Protein AF-A0A914LSP2-F1 (afdb_monomer_lite)

InterPro domains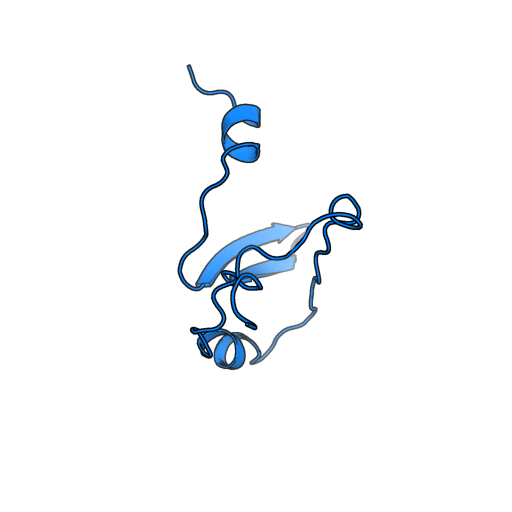:
  IPR001019 Guanine nucleotide binding protein, alpha subunit [PF00503] (3-72)
  IPR001019 Guanine nucleotide binding protein, alpha subunit [PR00318] (28-45)
  IPR001019 Guanine nucleotide binding protein, alpha subunit [PR00318] (50-73)
  IPR001019 Guanine nucleotide binding protein, alpha subunit [PS51882] (1-73)
  IPR001019 Guanine nucleotide binding protein, alpha subunit [PTHR10218] (3-71)
  IPR027417 P-loop containing nucleoside triphosphate hydrolase [G3DSA:3.40.50.300] (1-73)
  IPR027417 P-loop containing nucleoside triphosphate hydrolase [SSF52540] (10-70)

Foldseek 3Di:
DDDPVNVVPDDDFDDAKDWDWDDDPNDIDIDIDGTPDPPCPVVVVVPVPDPDDDDDDDPVCPVPDDPVPPDDD

Organism: Meloidogyne incognita (NCBI:txid6306)

Sequence (73 aa):
MCQQQDILMLRITTTGIIEVKFEIKGVNFRVFDVGRQRSEKKWIHCFDDVHAIIFVVALSEYDQVLFEDTRTV

pLDDT: mean 78.69, std 13.8, range [41.22, 95.69]

Secondary structure (DSSP, 8-state):
---HHHHHH---PPPSEEEEEEEETTEEEEEEEE---TT-GGGGGGGTT---------GGGTTPPPGGG----

Structure (mmCIF, N/CA/C/O backbone):
data_AF-A0A914LSP2-F1
#
_entry.id   AF-A0A914LSP2-F1
#
loop_
_atom_site.group_PDB
_atom_site.id
_atom_site.type_symbol
_atom_site.label_atom_id
_atom_site.label_alt_id
_atom_site.label_comp_id
_atom_site.label_asym_id
_atom_site.label_entity_id
_atom_site.label_seq_id
_atom_site.pdbx_PDB_ins_code
_atom_site.Cartn_x
_atom_site.Cartn_y
_atom_site.Cartn_z
_atom_site.occupancy
_atom_site.B_iso_or_equiv
_atom_site.auth_seq_id
_atom_site.auth_comp_id
_atom_site.auth_asym_id
_atom_site.auth_atom_id
_atom_site.pdbx_PDB_model_num
ATOM 1 N N . MET A 1 1 ? 9.896 27.001 -0.838 1.00 75.75 1 MET A N 1
ATOM 2 C CA . MET A 1 1 ? 8.862 26.508 0.097 1.00 75.75 1 MET A CA 1
ATOM 3 C C . MET A 1 1 ? 8.288 25.253 -0.546 1.00 75.75 1 MET A C 1
ATOM 5 O O . MET A 1 1 ? 7.882 25.357 -1.694 1.00 75.75 1 MET A O 1
ATOM 9 N N . CYS A 1 2 ? 8.391 24.091 0.101 1.00 79.88 2 CYS A N 1
ATOM 10 C CA . CYS A 1 2 ? 7.961 22.804 -0.465 1.00 79.88 2 CYS A CA 1
ATOM 11 C C . CYS A 1 2 ? 6.425 22.731 -0.474 1.00 79.88 2 CYS A C 1
ATOM 13 O O . CYS A 1 2 ? 5.811 22.999 0.560 1.00 79.88 2 CYS A O 1
ATOM 15 N N . GLN A 1 3 ? 5.817 22.432 -1.622 1.00 90.62 3 GLN A N 1
ATOM 16 C CA . GLN A 1 3 ? 4.368 22.287 -1.778 1.00 90.62 3 GLN A CA 1
ATOM 17 C C . GLN A 1 3 ? 3.937 20.842 -1.487 1.00 90.62 3 GLN A C 1
ATOM 19 O O . GLN A 1 3 ? 4.734 19.913 -1.572 1.00 90.62 3 GLN A O 1
ATOM 24 N N . GLN A 1 4 ? 2.654 20.615 -1.187 1.00 90.75 4 GLN A N 1
ATOM 25 C CA . GLN A 1 4 ? 2.139 19.257 -0.933 1.00 90.75 4 GLN A CA 1
ATOM 26 C C . GLN A 1 4 ? 2.352 18.311 -2.125 1.00 90.75 4 GLN A C 1
ATOM 28 O O . GLN A 1 4 ? 2.641 17.134 -1.931 1.00 90.75 4 GLN A O 1
ATOM 33 N N . GLN A 1 5 ? 2.268 18.837 -3.350 1.00 90.06 5 GLN A N 1
ATOM 34 C CA . GLN A 1 5 ? 2.524 18.065 -4.564 1.00 90.06 5 GLN A CA 1
ATOM 35 C C . GLN A 1 5 ? 3.971 17.568 -4.636 1.00 90.06 5 GLN A C 1
ATOM 37 O O . GLN A 1 5 ? 4.208 16.444 -5.070 1.00 90.06 5 GLN A O 1
ATOM 42 N N . ASP A 1 6 ? 4.928 18.372 -4.170 1.00 91.38 6 ASP A N 1
ATOM 43 C CA . ASP A 1 6 ? 6.338 17.988 -4.163 1.00 91.38 6 ASP A CA 1
ATOM 44 C C . ASP A 1 6 ? 6.540 16.770 -3.255 1.00 91.38 6 ASP A C 1
ATOM 46 O O . ASP A 1 6 ? 7.216 15.824 -3.643 1.00 91.38 6 ASP A O 1
ATOM 50 N N . ILE A 1 7 ? 5.874 16.739 -2.093 1.00 89.38 7 ILE A N 1
ATOM 51 C CA . ILE A 1 7 ? 5.928 15.614 -1.146 1.00 89.38 7 ILE A CA 1
ATOM 52 C C . ILE A 1 7 ? 5.418 14.319 -1.792 1.00 89.38 7 ILE A C 1
ATOM 54 O O . ILE A 1 7 ? 6.028 13.270 -1.608 1.00 89.38 7 ILE A O 1
ATOM 58 N N . LEU A 1 8 ? 4.334 14.391 -2.571 1.00 87.25 8 LEU A N 1
ATOM 59 C CA . LEU A 1 8 ? 3.747 13.227 -3.247 1.00 87.25 8 LEU A CA 1
ATOM 60 C C . LEU A 1 8 ? 4.625 12.690 -4.387 1.00 87.25 8 LEU A C 1
ATOM 62 O O . LEU A 1 8 ? 4.595 11.496 -4.673 1.00 87.25 8 LEU A O 1
ATOM 66 N N . MET A 1 9 ? 5.395 13.562 -5.040 1.00 87.88 9 MET A N 1
ATOM 67 C CA . MET A 1 9 ? 6.264 13.202 -6.165 1.00 87.88 9 MET A CA 1
ATOM 68 C C . MET A 1 9 ? 7.651 12.713 -5.721 1.00 87.88 9 MET A C 1
ATOM 70 O O . MET A 1 9 ? 8.423 12.218 -6.546 1.00 87.88 9 MET A O 1
ATOM 74 N N . LEU A 1 10 ? 7.997 12.849 -4.435 1.00 88.12 10 LEU A N 1
ATOM 75 C CA . LEU A 1 10 ? 9.271 12.374 -3.905 1.00 88.12 10 LEU A CA 1
ATOM 76 C C . LEU A 1 10 ? 9.335 10.843 -3.926 1.00 88.12 10 LEU A C 1
ATOM 78 O O . LEU A 1 10 ? 8.537 10.148 -3.301 1.00 88.12 10 LEU A O 1
ATOM 82 N N . ARG A 1 11 ? 10.358 10.309 -4.598 1.00 82.50 11 ARG A N 1
ATOM 83 C CA . ARG A 1 11 ? 10.633 8.869 -4.644 1.00 82.50 11 ARG A CA 1
ATOM 84 C C . ARG A 1 11 ? 11.567 8.470 -3.506 1.00 82.50 11 ARG A C 1
ATOM 86 O O . ARG A 1 11 ? 12.781 8.402 -3.683 1.00 82.50 11 ARG A O 1
ATOM 93 N N . ILE A 1 12 ? 10.990 8.203 -2.339 1.00 80.31 12 ILE A N 1
ATOM 94 C CA . ILE A 1 12 ? 11.702 7.655 -1.180 1.00 80.31 12 ILE A CA 1
ATOM 95 C C . ILE A 1 12 ? 11.259 6.207 -0.999 1.00 80.31 12 ILE A C 1
ATOM 97 O O . ILE A 1 12 ? 10.074 5.922 -0.859 1.00 80.31 12 ILE A O 1
ATOM 101 N N . THR A 1 13 ? 12.211 5.276 -1.019 1.00 76.06 13 THR A N 1
ATOM 102 C CA . THR A 1 13 ? 11.924 3.866 -0.749 1.00 76.06 13 THR A CA 1
ATOM 103 C C . THR A 1 13 ? 11.564 3.690 0.720 1.00 76.06 13 THR A C 1
ATOM 105 O O . THR A 1 13 ? 12.379 3.983 1.595 1.00 76.06 13 THR A O 1
ATOM 108 N N . THR A 1 14 ? 10.367 3.182 0.993 1.00 73.94 14 THR A N 1
ATOM 109 C CA . THR A 1 14 ? 9.945 2.790 2.339 1.00 73.94 14 THR A CA 1
ATOM 110 C C . THR A 1 14 ? 10.764 1.591 2.813 1.00 73.94 14 THR A C 1
ATOM 112 O O . THR A 1 14 ? 10.822 0.565 2.131 1.00 73.94 14 THR A O 1
ATOM 115 N N . THR A 1 15 ? 11.382 1.708 3.986 1.00 73.75 15 THR A N 1
ATOM 116 C CA . THR A 1 15 ? 12.060 0.607 4.676 1.00 73.75 15 THR A CA 1
ATOM 117 C C . THR A 1 15 ? 11.179 0.122 5.830 1.00 73.75 15 THR A C 1
ATOM 119 O O . THR A 1 15 ? 10.792 0.910 6.692 1.00 73.75 15 THR A O 1
ATOM 122 N N . GLY A 1 16 ? 10.837 -1.169 5.861 1.00 73.94 16 GLY A N 1
ATOM 123 C CA . GLY A 1 16 ? 9.963 -1.740 6.888 1.00 73.94 16 GLY A CA 1
ATOM 124 C C . GLY A 1 16 ? 8.459 -1.552 6.648 1.00 73.94 16 GLY A C 1
ATOM 125 O O . GLY A 1 16 ? 7.989 -1.472 5.512 1.00 73.94 16 GLY A O 1
ATOM 126 N N . ILE A 1 17 ? 7.703 -1.556 7.752 1.00 78.25 17 ILE A N 1
ATOM 127 C CA . ILE A 1 17 ? 6.236 -1.471 7.788 1.00 78.25 17 ILE A CA 1
ATOM 128 C C . ILE A 1 17 ? 5.846 -0.140 8.428 1.00 78.25 17 ILE A C 1
ATOM 130 O O . ILE A 1 17 ? 6.257 0.144 9.555 1.00 78.25 17 ILE A O 1
ATOM 134 N N . ILE A 1 18 ? 5.038 0.652 7.730 1.00 83.38 18 ILE A N 1
ATOM 135 C CA . ILE A 1 18 ? 4.488 1.915 8.225 1.00 83.38 18 ILE A CA 1
ATOM 136 C C . ILE A 1 18 ? 3.002 1.703 8.511 1.00 83.38 18 ILE A C 1
ATOM 138 O O . ILE A 1 18 ? 2.268 1.207 7.662 1.00 83.38 18 ILE A O 1
ATOM 142 N N . GLU A 1 19 ? 2.548 2.081 9.705 1.00 85.94 19 GLU A N 1
ATOM 143 C CA . GLU A 1 19 ? 1.132 2.044 10.079 1.00 85.94 19 GLU A CA 1
ATOM 144 C C . GLU A 1 19 ? 0.541 3.457 10.049 1.00 85.94 19 GLU A C 1
ATOM 146 O O . GLU A 1 19 ? 1.070 4.377 10.674 1.00 85.94 19 GLU A O 1
ATOM 151 N N . VAL A 1 20 ? -0.596 3.615 9.374 1.00 90.06 20 VAL A N 1
ATOM 152 C CA . VAL A 1 20 ? -1.389 4.845 9.366 1.00 90.06 20 VAL A CA 1
ATOM 153 C C . VAL A 1 20 ? -2.775 4.544 9.924 1.00 90.06 20 VAL A C 1
ATOM 155 O O . VAL A 1 20 ? -3.450 3.615 9.481 1.00 90.06 20 VAL A O 1
ATOM 158 N N . LYS A 1 21 ? -3.210 5.343 10.901 1.00 92.62 21 LYS A N 1
ATOM 159 C CA . LYS A 1 21 ? -4.530 5.234 11.530 1.00 92.62 21 LYS A CA 1
ATOM 160 C C . LYS A 1 21 ? -5.343 6.474 11.211 1.00 92.62 21 LYS A C 1
ATOM 162 O O . LYS A 1 21 ? -4.865 7.585 11.426 1.00 92.62 21 LYS A O 1
ATOM 167 N N . PHE A 1 22 ? -6.558 6.288 10.720 1.00 94.56 22 PHE A N 1
ATOM 168 C CA . PHE A 1 22 ? -7.475 7.390 10.450 1.00 94.56 22 PHE A CA 1
ATOM 169 C C . PHE A 1 22 ? -8.927 6.927 10.558 1.00 94.56 22 PHE A C 1
ATOM 171 O O . PHE A 1 22 ? -9.219 5.738 10.466 1.00 94.56 22 PHE A O 1
ATOM 178 N N . GLU A 1 23 ? -9.842 7.870 10.743 1.00 95.69 23 GLU A N 1
ATOM 179 C CA . GLU A 1 23 ? -11.274 7.601 10.844 1.00 95.69 23 GLU A CA 1
ATOM 180 C C . GLU A 1 23 ? -11.997 8.140 9.606 1.00 95.69 23 GLU A C 1
ATOM 182 O O . GLU A 1 23 ? -11.779 9.280 9.194 1.00 95.69 23 GLU A O 1
ATOM 187 N N . ILE A 1 24 ? -12.876 7.331 9.010 1.00 94.19 24 ILE A N 1
ATOM 188 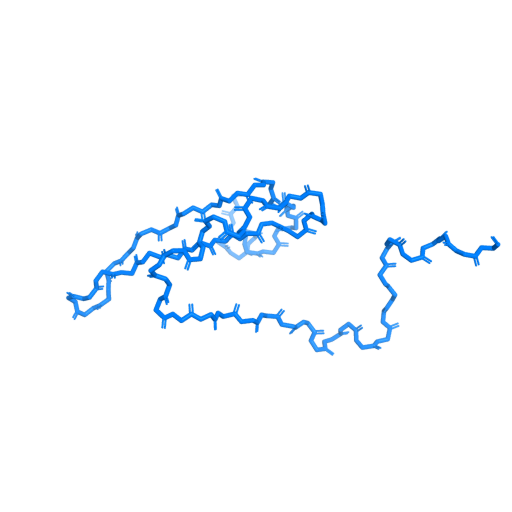C CA . ILE A 1 24 ? -13.781 7.768 7.942 1.00 94.19 24 ILE A CA 1
ATOM 189 C C . ILE A 1 24 ? -15.202 7.385 8.337 1.00 94.19 24 ILE A C 1
ATOM 191 O O . ILE A 1 24 ? -15.515 6.205 8.472 1.00 94.19 24 ILE A O 1
ATOM 195 N N . LYS A 1 25 ? -16.086 8.383 8.463 1.00 95.50 25 LYS A N 1
ATOM 196 C CA . LYS A 1 25 ? -17.522 8.187 8.741 1.00 95.50 25 LYS A CA 1
ATOM 197 C C . LYS A 1 25 ? -17.788 7.320 9.990 1.00 95.50 25 LYS A C 1
ATOM 199 O O . LYS A 1 25 ? -18.669 6.465 9.956 1.00 95.50 25 LYS A O 1
ATOM 204 N N . GLY A 1 26 ? -17.028 7.510 11.072 1.00 93.00 26 GLY A N 1
ATOM 205 C CA . GLY A 1 26 ? -17.183 6.725 12.305 1.00 93.00 26 GLY A CA 1
ATOM 206 C C . GLY A 1 26 ? -16.497 5.357 12.290 1.00 93.00 26 GLY A C 1
ATOM 207 O O . GLY A 1 26 ? -16.570 4.629 13.276 1.00 93.00 26 GLY A O 1
ATOM 208 N N . VAL A 1 27 ? -15.843 4.982 11.186 1.00 92.62 27 VAL A N 1
ATOM 209 C CA . VAL A 1 27 ? -15.118 3.714 11.057 1.00 92.62 27 VAL A CA 1
ATOM 210 C C . VAL A 1 27 ? -13.621 3.979 11.150 1.00 92.62 27 VAL A C 1
ATOM 212 O O . VAL A 1 27 ? -13.074 4.781 10.393 1.00 92.62 27 VAL A O 1
ATOM 215 N N . ASN A 1 28 ? -12.958 3.283 12.073 1.00 93.25 28 ASN A N 1
ATOM 216 C CA . ASN A 1 28 ? -11.511 3.348 12.246 1.00 93.25 28 ASN A CA 1
ATOM 217 C C . ASN A 1 28 ? -10.809 2.456 11.221 1.00 93.25 28 ASN A C 1
ATOM 219 O O . ASN A 1 28 ? -11.034 1.248 11.182 1.00 93.25 28 ASN A O 1
ATOM 223 N N . PHE A 1 29 ? -9.916 3.048 10.438 1.00 92.50 29 PHE A N 1
ATOM 224 C CA . PHE A 1 29 ? -9.058 2.359 9.488 1.00 92.50 29 PHE A CA 1
ATOM 225 C C . PHE A 1 29 ? -7.628 2.306 10.012 1.00 92.50 29 PHE A C 1
ATOM 227 O O . PHE A 1 29 ? -7.092 3.283 10.542 1.00 92.50 29 PHE A O 1
ATOM 234 N N . ARG A 1 30 ? -7.005 1.143 9.830 1.00 90.75 30 ARG A N 1
ATOM 235 C CA . ARG A 1 30 ? -5.582 0.907 10.065 1.00 90.75 30 ARG A CA 1
ATOM 236 C C . ARG A 1 30 ? -4.995 0.404 8.756 1.00 90.75 30 ARG A C 1
ATOM 238 O O . ARG A 1 30 ? -5.339 -0.686 8.310 1.00 90.75 30 ARG A O 1
ATOM 245 N N . VAL A 1 31 ? -4.173 1.228 8.118 1.00 89.38 31 VAL A N 1
ATOM 246 C CA . VAL A 1 31 ? -3.517 0.908 6.850 1.00 89.38 31 VAL A CA 1
ATOM 247 C C . VAL A 1 31 ? -2.053 0.624 7.128 1.00 89.38 31 VAL A C 1
ATOM 249 O O . VAL A 1 31 ? -1.381 1.414 7.787 1.00 89.38 31 VAL A O 1
ATOM 252 N N . PHE A 1 32 ? -1.574 -0.502 6.615 1.00 86.38 32 PHE A N 1
ATOM 253 C CA . PHE A 1 32 ? -0.176 -0.893 6.690 1.00 86.38 32 PHE A CA 1
ATOM 254 C C . PHE A 1 32 ?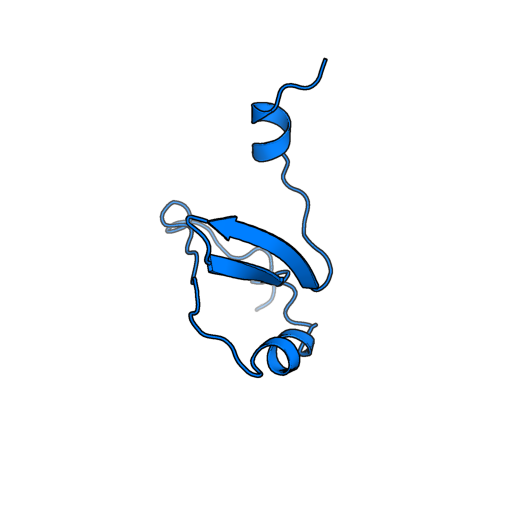 0.438 -0.762 5.300 1.00 86.38 32 PHE A C 1
ATOM 256 O O . PHE A 1 32 ? 0.010 -1.447 4.373 1.00 86.38 32 PHE A O 1
ATOM 263 N N . ASP A 1 33 ? 1.418 0.125 5.163 1.00 85.12 33 ASP A N 1
ATOM 264 C CA . ASP A 1 33 ? 2.263 0.211 3.977 1.00 85.12 33 ASP A CA 1
ATOM 265 C C . ASP A 1 33 ? 3.512 -0.639 4.208 1.00 85.12 33 ASP A C 1
ATOM 267 O O . ASP A 1 33 ? 4.225 -0.481 5.204 1.00 85.12 33 ASP A O 1
ATOM 271 N N . VAL A 1 34 ? 3.732 -1.596 3.315 1.00 79.25 34 VAL A N 1
ATOM 272 C CA . VAL A 1 34 ? 4.792 -2.592 3.429 1.00 79.25 34 VAL A CA 1
ATOM 273 C C . VAL A 1 34 ? 5.780 -2.346 2.303 1.00 79.25 34 VAL A C 1
ATOM 275 O O . VAL A 1 34 ? 5.460 -2.527 1.126 1.00 79.25 34 VAL A O 1
ATOM 278 N N . GLY A 1 35 ? 7.005 -1.974 2.674 1.00 71.12 35 GLY A N 1
ATOM 279 C CA . GLY A 1 35 ? 8.071 -1.723 1.718 1.00 71.12 35 GLY A CA 1
ATOM 280 C C . GLY A 1 35 ? 8.410 -2.935 0.849 1.00 71.12 35 GLY A C 1
ATOM 281 O O . GLY A 1 35 ? 8.372 -4.092 1.267 1.00 71.12 35 GLY A O 1
ATOM 282 N N . ARG A 1 36 ? 8.788 -2.650 -0.398 1.00 65.06 36 ARG A N 1
ATOM 283 C CA . ARG A 1 36 ? 8.988 -3.634 -1.471 1.00 65.06 36 ARG A CA 1
ATOM 284 C C . ARG A 1 36 ? 10.365 -4.312 -1.442 1.00 65.06 36 ARG A C 1
ATOM 286 O O . ARG A 1 36 ? 10.931 -4.568 -2.499 1.00 65.06 36 ARG A O 1
ATOM 293 N N . GLN A 1 37 ? 10.931 -4.603 -0.270 1.00 54.34 37 GLN A N 1
ATOM 294 C CA . GLN A 1 37 ? 12.200 -5.332 -0.196 1.00 54.34 37 GLN A CA 1
ATOM 295 C C . GLN A 1 37 ? 11.938 -6.829 -0.005 1.00 54.34 37 GLN A C 1
ATOM 297 O O . GLN A 1 37 ? 11.449 -7.263 1.037 1.00 54.34 37 GLN A O 1
ATOM 302 N N . ARG A 1 38 ? 12.316 -7.639 -1.008 1.00 55.09 38 ARG A N 1
ATOM 303 C CA . ARG A 1 38 ? 12.188 -9.117 -1.022 1.00 55.09 38 ARG A CA 1
ATOM 304 C C . ARG A 1 38 ? 12.767 -9.809 0.227 1.00 55.09 38 ARG A C 1
ATOM 306 O O . ARG A 1 38 ? 12.412 -10.949 0.517 1.00 55.09 38 ARG A O 1
ATOM 313 N N . SER A 1 39 ? 13.639 -9.126 0.969 1.00 54.62 39 SER A N 1
ATOM 314 C CA . SER A 1 39 ? 14.282 -9.596 2.200 1.00 54.62 39 SER A CA 1
ATOM 315 C C . SER A 1 39 ? 13.390 -9.554 3.445 1.00 54.62 39 SER A C 1
ATOM 317 O O . SER A 1 39 ? 13.716 -10.194 4.444 1.00 54.62 39 SER A O 1
ATOM 319 N N . GLU A 1 40 ? 12.281 -8.815 3.437 1.00 54.03 40 GLU A N 1
ATOM 320 C CA . GLU A 1 40 ? 11.480 -8.610 4.642 1.00 54.03 40 GLU A CA 1
ATOM 321 C C . GLU A 1 40 ? 10.255 -9.520 4.651 1.00 54.03 40 GLU A C 1
ATOM 323 O O . GLU A 1 40 ? 9.143 -9.077 4.412 1.00 54.03 40 GLU A O 1
ATOM 328 N N . LYS A 1 41 ? 10.424 -10.790 5.054 1.00 56.28 41 LYS A N 1
ATOM 329 C CA . LYS A 1 41 ? 9.313 -11.703 5.425 1.00 56.28 41 LYS A CA 1
ATOM 330 C C . LYS A 1 41 ? 8.454 -11.200 6.610 1.00 56.28 41 LYS A C 1
ATOM 332 O O . LYS A 1 41 ? 7.576 -11.919 7.074 1.00 56.28 41 LYS A O 1
ATOM 337 N N . LYS A 1 42 ? 8.680 -9.970 7.092 1.00 58.72 42 LYS A N 1
ATOM 338 C CA . LYS A 1 42 ? 7.941 -9.325 8.188 1.00 58.72 42 LYS A CA 1
ATOM 339 C C . LYS A 1 42 ? 6.476 -9.055 7.841 1.00 58.72 42 LYS A C 1
ATOM 341 O O . LYS A 1 42 ? 5.645 -9.058 8.739 1.00 58.72 42 LYS A O 1
ATOM 346 N N . TRP A 1 43 ? 6.161 -8.888 6.555 1.00 61.03 43 TRP A N 1
ATOM 347 C CA . TRP A 1 43 ? 4.800 -8.640 6.073 1.00 61.03 43 TRP A CA 1
ATOM 348 C C . TRP A 1 43 ? 3.809 -9.746 6.447 1.00 61.03 43 TRP A C 1
ATOM 350 O O . TRP A 1 43 ? 2.668 -9.433 6.750 1.00 61.03 43 TRP A O 1
ATOM 360 N N . ILE A 1 44 ? 4.243 -11.012 6.518 1.00 63.19 44 ILE A N 1
ATOM 361 C CA . ILE A 1 44 ? 3.375 -12.155 6.861 1.00 63.19 44 ILE A CA 1
ATOM 362 C C . ILE A 1 44 ? 2.777 -12.002 8.269 1.00 63.19 44 ILE A C 1
ATOM 364 O O . ILE A 1 44 ? 1.642 -12.403 8.498 1.00 63.19 44 ILE A O 1
ATOM 368 N N . HIS A 1 45 ? 3.495 -11.371 9.201 1.00 61.94 45 HIS A N 1
ATOM 369 C CA . HIS A 1 45 ? 2.981 -11.113 10.550 1.00 61.94 45 HIS A CA 1
ATOM 370 C C . HIS A 1 45 ? 1.979 -9.949 10.606 1.00 61.94 45 HIS A C 1
ATOM 372 O O . HIS A 1 45 ? 1.253 -9.830 11.586 1.00 61.94 45 HIS A O 1
ATOM 378 N N . CYS A 1 46 ? 1.901 -9.114 9.565 1.00 60.72 46 CYS A N 1
ATOM 379 C CA . CYS A 1 46 ? 0.890 -8.061 9.440 1.00 60.72 46 CYS A CA 1
ATOM 380 C C . CYS A 1 46 ? -0.443 -8.569 8.873 1.00 60.72 46 CYS A C 1
ATOM 382 O O . CYS A 1 46 ? -1.374 -7.779 8.772 1.00 60.72 46 CYS A O 1
ATOM 384 N N . PHE A 1 47 ? -0.540 -9.850 8.488 1.00 65.88 47 PHE A N 1
ATOM 385 C CA . PHE A 1 47 ? -1.766 -10.447 7.940 1.00 65.88 47 PHE A CA 1
ATOM 386 C C . PHE A 1 47 ? -2.746 -10.967 8.991 1.00 65.88 47 PHE A C 1
ATOM 388 O O . PHE A 1 47 ? -3.811 -11.462 8.622 1.00 65.88 47 PHE A O 1
ATOM 395 N N . ASP A 1 48 ? -2.420 -10.857 10.278 1.00 67.00 48 ASP A N 1
ATOM 396 C CA . ASP A 1 48 ? -3.362 -11.216 11.332 1.00 67.00 48 ASP A CA 1
ATOM 397 C C . ASP A 1 48 ? -4.463 -10.140 11.409 1.00 67.00 48 ASP A C 1
ATOM 399 O O . ASP A 1 48 ? -4.170 -8.960 11.600 1.00 67.00 48 ASP A O 1
ATOM 403 N N . ASP A 1 49 ? -5.720 -10.543 11.198 1.00 72.62 49 ASP A N 1
ATOM 404 C CA . ASP A 1 49 ? -6.921 -9.683 11.221 1.00 72.62 49 ASP A CA 1
ATOM 405 C C . ASP A 1 49 ? -7.024 -8.591 10.118 1.00 72.62 49 ASP A C 1
ATOM 407 O O . ASP A 1 49 ? -7.618 -7.518 10.289 1.00 72.62 49 ASP A O 1
ATOM 411 N N . VAL A 1 50 ? -6.468 -8.851 8.927 1.00 82.06 50 VAL A N 1
ATOM 412 C CA . VAL A 1 50 ? -6.636 -7.951 7.770 1.00 82.06 50 VAL A CA 1
ATOM 413 C C . VAL A 1 50 ? -8.034 -8.087 7.164 1.00 82.06 50 VAL A C 1
ATOM 415 O O . VAL A 1 50 ? -8.438 -9.154 6.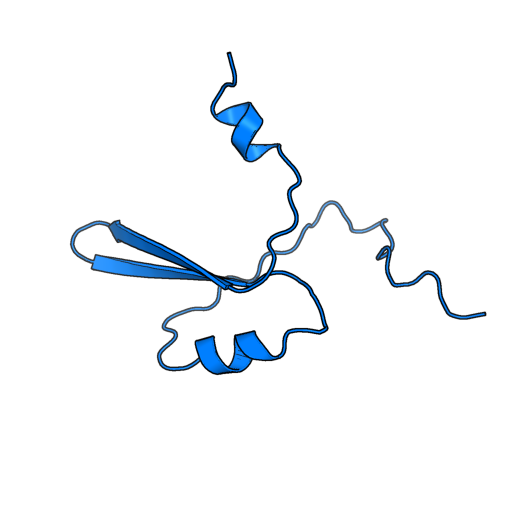710 1.00 82.06 50 VAL A O 1
ATOM 418 N N . HIS A 1 51 ? -8.748 -6.965 7.075 1.00 86.75 51 HIS A N 1
ATOM 419 C CA . HIS A 1 51 ? -10.098 -6.912 6.506 1.00 86.75 51 HIS A CA 1
ATOM 420 C C . HIS A 1 51 ? -10.101 -6.856 4.968 1.00 86.75 51 HIS A C 1
ATOM 422 O O . HIS A 1 51 ? -11.048 -7.315 4.332 1.00 86.75 51 HIS A O 1
ATOM 428 N N . ALA A 1 52 ? -9.065 -6.2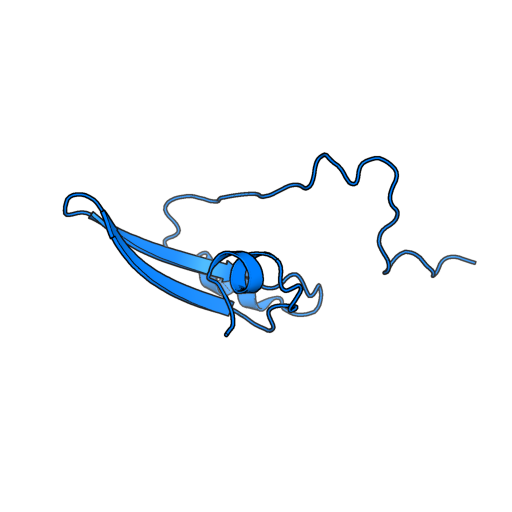69 4.358 1.00 88.31 52 ALA A N 1
ATOM 429 C CA . ALA A 1 52 ? -8.940 -6.126 2.909 1.00 88.31 52 ALA A CA 1
ATOM 430 C C . ALA A 1 52 ? -7.477 -5.925 2.481 1.00 88.31 52 ALA A C 1
ATOM 432 O O . ALA A 1 52 ? -6.674 -5.371 3.228 1.00 88.31 52 ALA A O 1
ATOM 433 N N . ILE A 1 53 ? -7.154 -6.323 1.247 1.00 87.06 53 ILE A N 1
ATOM 434 C CA . ILE A 1 53 ? -5.834 -6.135 0.629 1.00 87.06 53 ILE A CA 1
ATOM 435 C C . ILE A 1 53 ? -5.972 -5.155 -0.535 1.00 87.06 53 ILE A C 1
ATOM 437 O O . ILE A 1 53 ? -6.821 -5.340 -1.406 1.00 87.06 53 ILE A O 1
ATOM 441 N N . ILE A 1 54 ? -5.106 -4.141 -0.577 1.00 88.94 54 ILE A N 1
ATOM 442 C CA . ILE A 1 54 ? -4.984 -3.221 -1.711 1.00 88.94 54 ILE A CA 1
ATOM 443 C C . ILE A 1 54 ? -3.709 -3.586 -2.468 1.00 88.94 54 ILE A C 1
ATOM 445 O O . ILE A 1 54 ? -2.605 -3.396 -1.966 1.00 88.94 54 ILE A O 1
ATOM 449 N N . PHE A 1 55 ? -3.861 -4.125 -3.677 1.00 86.44 55 PHE A N 1
ATOM 450 C CA . PHE A 1 55 ? -2.735 -4.465 -4.544 1.00 86.44 55 PHE A CA 1
ATOM 451 C C . PHE A 1 55 ? -2.546 -3.380 -5.606 1.00 86.44 55 PHE A C 1
ATOM 453 O O . PHE A 1 55 ? -3.416 -3.174 -6.451 1.00 86.44 55 PHE A O 1
ATOM 460 N N . VAL A 1 56 ? -1.416 -2.672 -5.550 1.00 87.06 56 VAL A N 1
ATOM 461 C CA . VAL A 1 56 ? -1.101 -1.560 -6.458 1.00 87.06 56 VAL A CA 1
ATOM 462 C C . VAL A 1 56 ? -0.141 -2.035 -7.547 1.00 87.06 56 VAL A C 1
ATOM 464 O O . VAL A 1 56 ? 0.914 -2.597 -7.254 1.00 87.06 56 VAL A O 1
ATOM 467 N N . VAL A 1 57 ? -0.499 -1.786 -8.809 1.00 87.44 57 VAL A N 1
ATOM 468 C CA . VAL A 1 57 ? 0.310 -2.127 -9.989 1.00 87.44 57 VAL A CA 1
ATOM 469 C C . VAL A 1 57 ? 0.510 -0.883 -10.845 1.00 87.44 57 VAL A C 1
ATOM 471 O O . VAL A 1 57 ? -0.450 -0.184 -11.167 1.00 87.44 57 VAL A O 1
ATOM 474 N N . ALA A 1 58 ? 1.754 -0.623 -11.243 1.00 88.88 58 ALA A N 1
ATOM 475 C CA . ALA A 1 58 ? 2.077 0.438 -12.183 1.00 88.88 58 ALA A CA 1
ATOM 476 C C . ALA A 1 58 ? 1.821 -0.042 -13.622 1.00 88.88 58 ALA A C 1
ATOM 478 O O . ALA A 1 58 ? 2.626 -0.760 -14.206 1.00 88.88 58 ALA A O 1
ATOM 479 N N . LEU A 1 59 ? 0.687 0.355 -14.205 1.00 90.19 59 LEU A N 1
ATOM 480 C CA . LEU A 1 59 ? 0.331 -0.006 -15.588 1.00 90.19 59 LEU A CA 1
ATOM 481 C C . LEU A 1 59 ? 1.254 0.638 -16.633 1.00 90.19 59 LEU A C 1
ATOM 483 O O . LEU A 1 59 ? 1.408 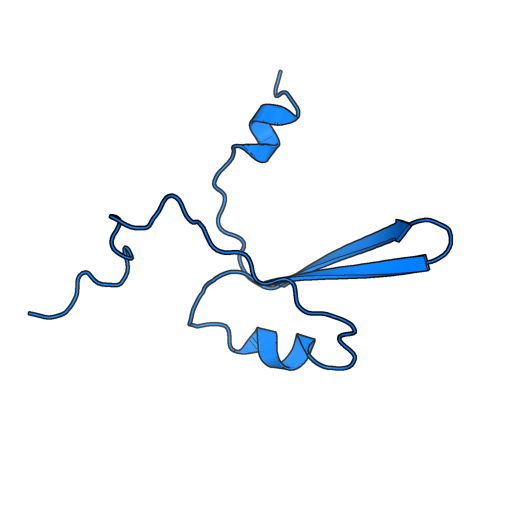0.122 -17.734 1.00 90.19 59 LEU A O 1
ATOM 487 N N . SER A 1 60 ? 1.872 1.766 -16.285 1.00 92.12 60 SER A N 1
ATOM 488 C CA . SER A 1 60 ? 2.811 2.489 -17.144 1.00 92.12 60 SER A CA 1
ATOM 489 C C . SER A 1 60 ? 4.181 1.822 -17.262 1.00 92.12 60 SER A C 1
ATOM 491 O O . SER A 1 60 ? 4.971 2.246 -18.092 1.00 92.12 60 SER A O 1
ATOM 493 N N . GLU A 1 61 ? 4.486 0.819 -16.437 1.00 88.12 61 GLU A N 1
ATOM 494 C CA . GLU A 1 61 ? 5.785 0.128 -16.424 1.00 88.12 61 GLU A CA 1
ATOM 495 C C . GLU A 1 61 ? 5.787 -1.129 -17.317 1.00 88.12 61 GLU A C 1
ATOM 497 O O . GLU A 1 61 ? 6.620 -2.012 -17.142 1.00 88.12 61 GLU A O 1
ATOM 502 N N . TYR A 1 62 ? 4.853 -1.239 -18.271 1.00 86.38 62 TYR A N 1
ATOM 503 C CA . TYR A 1 62 ? 4.681 -2.440 -19.102 1.00 86.38 62 TYR A CA 1
ATOM 504 C C . TYR A 1 62 ? 5.896 -2.769 -19.989 1.00 86.38 62 TYR A C 1
ATOM 506 O O . TYR A 1 62 ? 6.105 -3.932 -20.329 1.00 86.38 62 TYR A O 1
ATOM 514 N N . ASP A 1 63 ? 6.674 -1.757 -20.374 1.00 89.38 63 ASP A N 1
ATOM 515 C CA . ASP A 1 63 ? 7.875 -1.851 -21.207 1.00 89.38 63 ASP A CA 1
ATOM 516 C C . ASP A 1 63 ? 9.175 -1.700 -20.397 1.00 89.38 63 ASP A C 1
ATOM 518 O O . ASP A 1 63 ? 10.263 -1.615 -20.971 1.00 89.38 63 ASP A O 1
ATOM 522 N N . GLN A 1 64 ? 9.080 -1.680 -19.063 1.00 86.62 64 GLN A N 1
ATOM 523 C CA . GLN A 1 64 ? 10.222 -1.531 -18.166 1.00 86.62 64 GLN A CA 1
ATOM 524 C C . GLN A 1 64 ? 10.658 -2.873 -17.581 1.00 86.62 64 GLN A C 1
ATOM 526 O O . GLN A 1 64 ? 9.860 -3.777 -17.339 1.00 86.62 64 GLN A O 1
ATOM 531 N N . VAL A 1 65 ? 11.957 -2.981 -17.308 1.00 82.12 65 VAL A N 1
ATOM 532 C CA . VAL A 1 65 ? 12.544 -4.131 -16.618 1.00 82.12 65 VAL A CA 1
ATOM 533 C C . VAL A 1 65 ? 12.738 -3.819 -15.141 1.00 82.12 65 VAL A C 1
ATOM 535 O O . VAL A 1 65 ? 13.043 -2.687 -14.755 1.00 82.12 65 VAL A O 1
ATOM 538 N N . LEU A 1 66 ? 12.588 -4.837 -14.296 1.00 79.62 66 LEU A N 1
ATOM 539 C CA . LEU A 1 66 ? 12.927 -4.709 -12.886 1.00 79.62 66 LEU A CA 1
ATOM 540 C C . LEU A 1 66 ? 14.433 -4.456 -12.766 1.00 79.62 66 LEU A C 1
ATOM 542 O O . LEU A 1 66 ? 15.238 -5.196 -13.324 1.00 79.62 66 LEU A O 1
ATOM 546 N N . PHE A 1 67 ? 14.826 -3.447 -11.986 1.00 71.50 67 PHE A N 1
ATOM 547 C CA . PHE A 1 67 ? 16.240 -3.140 -11.726 1.00 71.50 67 PHE A CA 1
ATOM 548 C C . PHE A 1 67 ? 17.023 -4.362 -11.197 1.00 71.50 67 PHE A C 1
ATOM 550 O O . PHE A 1 67 ? 18.206 -4.549 -11.484 1.00 71.50 67 PHE A O 1
ATOM 557 N N . GLU A 1 68 ? 16.338 -5.228 -10.449 1.00 68.12 68 GLU A N 1
ATOM 558 C CA . GLU A 1 68 ? 16.887 -6.456 -9.868 1.00 68.12 68 GLU A CA 1
ATOM 559 C C . GLU A 1 68 ? 17.175 -7.563 -10.898 1.00 68.12 68 GLU A C 1
ATOM 561 O O . GLU A 1 68 ? 17.928 -8.484 -10.586 1.00 68.12 68 GLU A O 1
ATOM 566 N N . ASP A 1 69 ? 16.634 -7.476 -12.117 1.00 65.06 69 ASP A N 1
ATOM 567 C CA . ASP A 1 69 ? 16.732 -8.521 -13.151 1.00 65.06 69 ASP A CA 1
ATOM 568 C C . ASP A 1 69 ? 18.043 -8.457 -13.964 1.00 65.06 69 ASP A C 1
ATOM 570 O O . ASP A 1 69 ? 18.238 -9.150 -14.957 1.00 65.06 69 ASP A O 1
ATOM 574 N N . THR A 1 70 ? 19.010 -7.648 -13.523 1.00 56.06 70 THR A N 1
ATOM 575 C CA . THR A 1 70 ? 20.311 -7.471 -14.200 1.00 56.06 70 THR A CA 1
ATOM 576 C C . THR A 1 70 ? 21.305 -8.618 -13.917 1.00 56.06 70 THR A C 1
ATOM 578 O O . THR A 1 70 ? 22.520 -8.441 -14.019 1.00 56.06 70 THR A O 1
ATOM 581 N N . ARG A 1 71 ? 20.837 -9.809 -13.518 1.00 53.34 71 ARG A N 1
ATOM 582 C CA . ARG A 1 71 ? 21.695 -10.984 -13.270 1.00 53.34 71 ARG A CA 1
ATOM 583 C C . ARG A 1 71 ? 21.060 -12.283 -13.757 1.00 53.34 71 ARG A C 1
ATOM 585 O O . ARG A 1 71 ? 20.586 -13.080 -12.958 1.00 53.34 71 ARG A O 1
ATOM 592 N N . THR A 1 72 ? 21.153 -12.531 -15.055 1.00 46.25 72 THR A N 1
ATOM 593 C CA . THR A 1 72 ? 21.369 -13.883 -15.595 1.00 46.25 72 THR A CA 1
ATOM 594 C C . THR A 1 72 ? 22.189 -13.764 -16.881 1.00 46.25 72 THR A C 1
ATOM 596 O O . THR A 1 72 ? 21.654 -13.629 -17.976 1.00 46.25 72 THR A O 1
ATOM 599 N N . VAL A 1 73 ? 23.514 -13.758 -16.714 1.00 41.22 73 VAL A N 1
ATOM 600 C CA . VAL A 1 73 ? 24.454 -14.308 -17.704 1.00 41.22 73 VAL A CA 1
ATOM 601 C C . VAL A 1 73 ? 24.959 -15.640 -17.180 1.00 41.22 73 VAL A C 1
ATOM 603 O O . VAL A 1 73 ? 25.084 -15.750 -15.936 1.00 41.22 73 VAL A O 1
#

Radius of gyration: 16.26 Å; chains: 1; bounding box: 42×41×34 Å